Protein AF-A0A519CER4-F1 (afdb_monomer)

Sequence (78 aa):
MPLLCKECNGRRFPIAFPEERDALWLCEKCKNFTNIKDEFVRDWTEKEIEENRVKLENFSNGVTKEKTPEIKRRSGVN

Nearest PDB structures (foldseek):
  6gmh-assembly1_I  TM=7.688E-01  e=7.080E-01  Sus scrofa
  5oik-assembly1_I  TM=6.305E-01  e=4.529E-01  Bos taurus
  8a3y-assembly1_I  TM=6.221E-01  e=6.642E-01  Sus scrofa
  5iyb-assembly1_I  TM=3.768E-01  e=1.043E-01  Homo sapiens
  1twa-assembly1_I  TM=8.074E-01  e=2.705E+00  Saccharomyces cerevisiae

Foldseek 3Di:
DDQADPPPRAGWDWDDDPVDPFTWTADPVQQFTAGPVRHTDGGNDPVNVVVVVVVVVVVCVVPVPDDDPDDDDPDDDD

Secondary structure (DSSP, 8-state):
---B-TTT-PBEEEE--TT-SS-EEEETTTTEEE-TT--EEEE--HHHHHHHHHHHHHHHHHHTTS-----PPPPPP-

Structure (mmCIF, N/CA/C/O backbone):
data_AF-A0A519CER4-F1
#
_entry.id   AF-A0A519CER4-F1
#
loop_
_atom_site.group_PDB
_atom_site.id
_atom_site.type_symbol
_atom_site.label_atom_id
_atom_site.label_alt_id
_atom_site.label_comp_id
_atom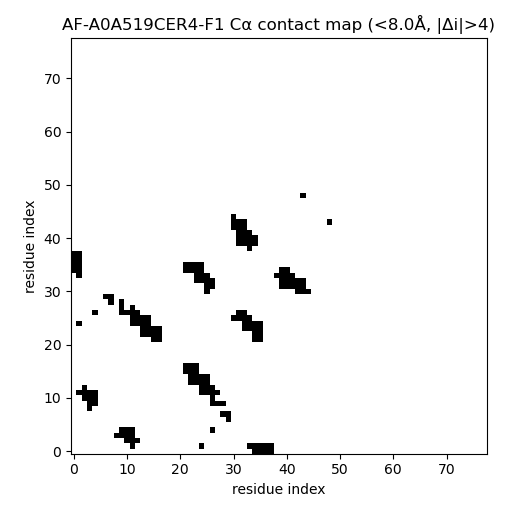_site.label_asym_id
_atom_site.label_entity_id
_atom_site.label_seq_id
_atom_site.pdbx_PDB_ins_code
_atom_site.Cartn_x
_atom_site.Cartn_y
_atom_site.Cartn_z
_atom_site.occupancy
_atom_site.B_iso_or_equiv
_atom_site.auth_seq_id
_atom_site.auth_comp_id
_atom_site.auth_asym_id
_atom_site.auth_atom_id
_atom_site.pdbx_PDB_model_num
ATOM 1 N N . MET A 1 1 ? -1.120 3.347 -14.388 1.00 77.81 1 MET A N 1
ATOM 2 C CA . MET A 1 1 ? -1.455 3.284 -12.953 1.00 77.81 1 MET A CA 1
ATOM 3 C C . MET A 1 1 ? -2.066 1.923 -12.645 1.00 77.81 1 MET A C 1
ATOM 5 O O . MET A 1 1 ? -3.190 1.678 -13.079 1.00 77.81 1 MET A O 1
ATOM 9 N N . PRO A 1 2 ? -1.327 1.007 -12.004 1.00 85.44 2 PRO A N 1
ATOM 10 C CA . PRO A 1 2 ? -1.778 -0.367 -11.816 1.00 85.44 2 PRO A CA 1
ATOM 11 C C . PRO A 1 2 ? -2.818 -0.472 -10.702 1.00 85.44 2 PRO A C 1
ATOM 13 O O . PRO A 1 2 ? -2.484 -0.490 -9.523 1.00 85.44 2 PRO A O 1
ATOM 16 N N . LEU A 1 3 ? -4.093 -0.548 -11.080 1.00 89.88 3 LEU A N 1
ATOM 17 C CA . LEU A 1 3 ? -5.206 -0.625 -10.128 1.00 89.88 3 LEU A CA 1
ATOM 18 C C . LEU A 1 3 ? -5.328 -1.989 -9.441 1.00 89.88 3 LEU A C 1
ATOM 20 O O . LEU A 1 3 ? -5.840 -2.055 -8.325 1.00 89.88 3 LEU A O 1
ATOM 24 N N . LEU A 1 4 ? -4.885 -3.061 -10.101 1.00 93.69 4 LEU A N 1
ATOM 25 C CA . LEU A 1 4 ? -5.052 -4.439 -9.645 1.00 93.69 4 LEU A CA 1
ATOM 26 C C . LEU A 1 4 ? -3.702 -5.147 -9.571 1.00 93.69 4 LEU A C 1
ATOM 28 O O . LEU A 1 4 ? -2.839 -4.938 -10.421 1.00 93.69 4 LEU A O 1
ATOM 32 N N . CYS A 1 5 ? -3.527 -5.982 -8.551 1.00 94.06 5 CYS A N 1
ATOM 33 C CA . CYS A 1 5 ? -2.362 -6.843 -8.406 1.00 94.06 5 CYS A CA 1
ATOM 34 C C . CYS A 1 5 ? -2.409 -8.005 -9.401 1.00 94.06 5 CYS A C 1
ATOM 36 O O . CYS A 1 5 ? -3.414 -8.709 -9.474 1.00 94.06 5 CYS A O 1
ATOM 38 N N . LYS A 1 6 ? -1.296 -8.258 -10.098 1.00 91.19 6 LYS A N 1
ATOM 39 C CA . LYS A 1 6 ? -1.160 -9.375 -11.050 1.00 91.19 6 LYS A CA 1
ATOM 40 C C . LYS A 1 6 ? -1.303 -10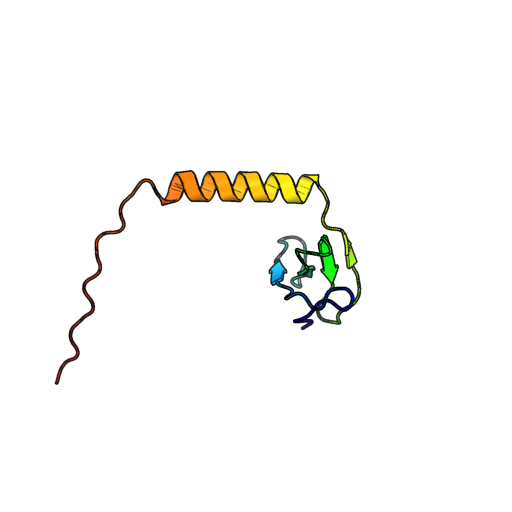.756 -10.399 1.00 91.19 6 LYS A C 1
ATOM 42 O O . LYS A 1 6 ? -1.755 -11.684 -11.054 1.00 91.19 6 LYS A O 1
ATOM 47 N N . GLU A 1 7 ? -0.931 -10.886 -9.128 1.00 91.25 7 GLU A N 1
ATOM 48 C CA . GLU A 1 7 ? -0.920 -12.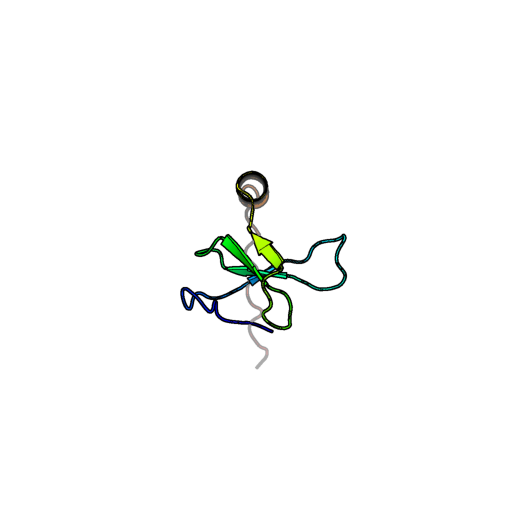176 -8.424 1.00 91.25 7 GLU A CA 1
ATOM 49 C C . GLU A 1 7 ? -2.268 -12.514 -7.783 1.00 91.25 7 GLU A C 1
ATOM 51 O O . GLU A 1 7 ? -2.751 -13.634 -7.898 1.00 91.25 7 GLU A O 1
ATOM 56 N N . CYS A 1 8 ? -2.890 -11.551 -7.096 1.00 94.75 8 CYS A N 1
ATOM 57 C CA . CYS A 1 8 ? -4.081 -11.808 -6.277 1.00 94.75 8 CYS A CA 1
ATOM 58 C C . CYS A 1 8 ? -5.339 -11.065 -6.741 1.00 94.75 8 CYS A C 1
ATOM 60 O O . CYS A 1 8 ? -6.371 -11.133 -6.069 1.00 94.75 8 CYS A O 1
ATOM 62 N N . ASN A 1 9 ? -5.246 -10.301 -7.837 1.00 94.06 9 ASN A N 1
ATOM 63 C CA . ASN A 1 9 ? -6.305 -9.436 -8.365 1.00 94.06 9 ASN A CA 1
ATOM 64 C C . ASN A 1 9 ? -6.884 -8.445 -7.329 1.00 94.06 9 ASN A C 1
ATOM 66 O O . ASN A 1 9 ? -8.000 -7.946 -7.462 1.00 94.06 9 ASN A O 1
ATOM 70 N N . 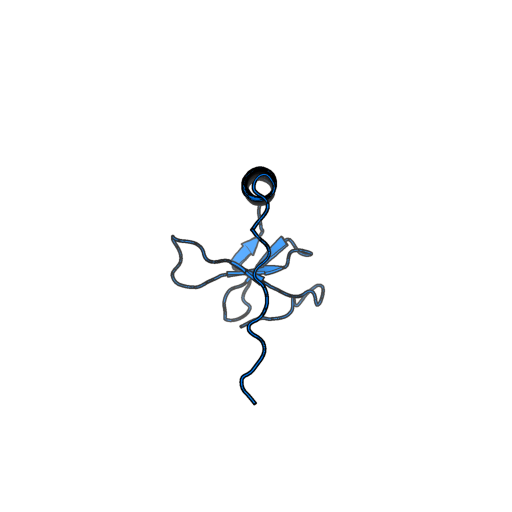GLY A 1 10 ? -6.138 -8.184 -6.251 1.00 92.62 10 GLY A N 1
ATOM 71 C CA . GLY A 1 10 ? -6.501 -7.230 -5.211 1.00 92.62 10 GLY A CA 1
ATOM 72 C C . GLY A 1 10 ? -6.281 -5.792 -5.669 1.00 92.62 10 GLY A C 1
ATOM 73 O O . GLY A 1 10 ? -5.412 -5.528 -6.499 1.00 92.62 10 GLY A O 1
ATOM 74 N N . ARG A 1 11 ? -7.048 -4.856 -5.106 1.00 94.31 11 ARG A N 1
ATOM 75 C CA . ARG A 1 11 ? -6.872 -3.425 -5.372 1.00 94.31 11 ARG A CA 1
ATOM 76 C C . ARG A 1 11 ? -5.518 -2.953 -4.844 1.00 94.31 11 ARG A C 1
ATOM 78 O O . ARG A 1 11 ? -5.152 -3.294 -3.721 1.00 94.31 11 ARG A O 1
ATOM 85 N N . ARG A 1 12 ? -4.810 -2.155 -5.643 1.00 94.44 12 ARG A N 1
ATOM 86 C CA . ARG A 1 12 ? -3.609 -1.445 -5.202 1.00 94.44 12 ARG A CA 1
ATOM 87 C C . ARG A 1 12 ? -3.925 -0.019 -4.768 1.00 94.44 12 ARG A C 1
ATOM 89 O O . ARG A 1 12 ? -4.803 0.632 -5.341 1.00 94.44 12 ARG A O 1
ATOM 96 N N . PHE A 1 13 ? -3.177 0.462 -3.784 1.00 93.31 13 PHE A N 1
ATOM 97 C CA . PHE A 1 13 ? -3.304 1.805 -3.230 1.00 93.31 13 PHE A CA 1
ATOM 98 C C . PHE A 1 13 ? -2.025 2.611 -3.475 1.00 93.31 13 PHE A C 1
ATOM 100 O O . PHE A 1 13 ? -0.935 2.084 -3.248 1.00 93.31 13 PHE A O 1
ATOM 107 N N . PRO A 1 14 ? -2.127 3.869 -3.937 1.00 93.19 14 PRO A N 1
ATOM 108 C CA . PRO A 1 14 ? -0.967 4.738 -4.056 1.00 93.19 14 PRO A CA 1
ATOM 109 C C . PRO A 1 14 ? -0.478 5.158 -2.671 1.00 93.19 14 PRO A C 1
ATOM 111 O O . PRO A 1 14 ? -1.245 5.707 -1.882 1.00 93.19 14 PRO A O 1
ATOM 114 N N . ILE A 1 15 ? 0.806 4.953 -2.412 1.00 91.81 15 ILE A N 1
ATOM 115 C CA . ILE A 1 15 ? 1.518 5.413 -1.226 1.00 91.81 15 ILE A CA 1
ATOM 116 C C . ILE A 1 15 ? 2.567 6.424 -1.683 1.00 91.81 15 ILE A C 1
ATOM 118 O O . ILE A 1 15 ? 3.427 6.117 -2.510 1.00 91.81 15 ILE A O 1
ATOM 122 N N . ALA A 1 16 ? 2.461 7.648 -1.170 1.00 90.75 16 ALA A N 1
ATOM 123 C CA . ALA A 1 16 ? 3.424 8.707 -1.432 1.00 90.75 16 ALA A CA 1
ATOM 124 C C . ALA A 1 16 ? 4.579 8.613 -0.431 1.00 90.75 16 ALA A C 1
ATOM 126 O O . ALA A 1 16 ? 4.351 8.592 0.781 1.00 90.75 16 ALA A O 1
ATOM 127 N N . PHE A 1 17 ? 5.805 8.596 -0.943 1.00 86.81 17 PHE A N 1
ATOM 128 C CA . PHE A 1 17 ? 7.019 8.649 -0.138 1.00 86.81 17 PHE A CA 1
ATOM 129 C C . PHE A 1 17 ? 7.660 10.030 -0.310 1.00 86.81 17 PHE A C 1
ATOM 131 O O . PHE A 1 17 ? 7.828 10.459 -1.446 1.00 86.81 17 PHE A O 1
ATOM 138 N N . PRO A 1 18 ? 8.027 10.745 0.770 1.00 85.94 18 PRO A N 1
ATOM 139 C CA . PRO A 1 18 ? 8.628 12.080 0.660 1.00 85.94 18 PRO A CA 1
ATOM 140 C C . PRO A 1 18 ? 9.948 12.111 -0.120 1.00 85.94 18 PRO A C 1
ATOM 142 O O . PRO A 1 18 ? 10.304 13.137 -0.693 1.00 85.94 18 PRO A O 1
ATOM 145 N N . GLU A 1 19 ? 10.673 10.994 -0.117 1.00 86.38 19 GLU A N 1
ATOM 146 C CA . GLU A 1 19 ? 11.963 10.830 -0.793 1.00 86.38 19 GLU A CA 1
ATOM 147 C C . GLU A 1 19 ? 11.811 10.461 -2.277 1.00 86.38 19 GLU A C 1
ATOM 149 O O . GLU A 1 19 ? 12.766 10.573 -3.045 1.00 86.38 19 GLU A O 1
ATOM 154 N N . GLU A 1 20 ? 10.613 10.046 -2.701 1.00 83.75 20 GLU A N 1
ATOM 155 C CA . GLU A 1 20 ? 10.339 9.614 -4.068 1.00 83.75 20 GLU A CA 1
ATOM 156 C C . GLU A 1 20 ? 9.469 10.639 -4.800 1.00 83.75 20 GLU A C 1
ATOM 158 O O . GLU A 1 20 ? 8.541 11.231 -4.251 1.00 83.75 20 GLU A O 1
ATOM 163 N N . ARG A 1 21 ? 9.760 10.853 -6.087 1.00 85.50 21 ARG A N 1
ATOM 164 C CA . ARG A 1 21 ? 8.974 11.775 -6.917 1.00 85.50 21 ARG A CA 1
ATOM 165 C C . ARG A 1 21 ? 7.588 11.217 -7.248 1.00 85.50 21 ARG A C 1
ATOM 167 O O . ARG A 1 21 ? 6.629 11.981 -7.329 1.00 85.50 21 ARG A O 1
ATOM 174 N N . ASP A 1 22 ? 7.509 9.909 -7.471 1.00 88.62 22 ASP A N 1
ATOM 175 C CA . ASP A 1 22 ? 6.292 9.2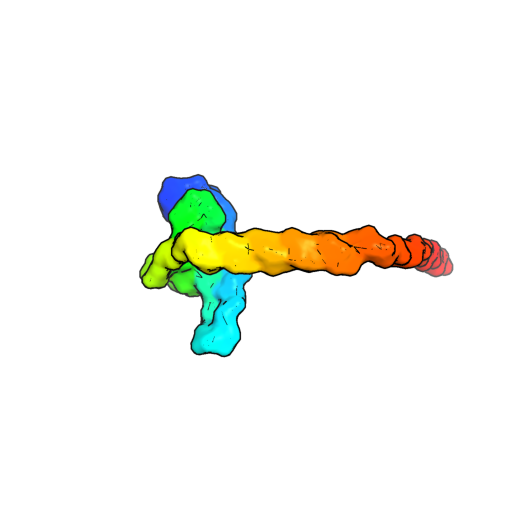13 -7.874 1.00 88.62 22 ASP A CA 1
ATOM 176 C C . ASP A 1 22 ? 5.777 8.335 -6.729 1.00 88.62 22 ASP A C 1
ATOM 178 O O . ASP A 1 22 ? 6.550 7.787 -5.951 1.00 88.62 22 ASP A O 1
ATOM 182 N N . ALA A 1 23 ? 4.456 8.175 -6.638 1.00 91.38 23 ALA A N 1
ATOM 183 C CA . ALA A 1 23 ? 3.854 7.262 -5.672 1.00 91.38 23 ALA A CA 1
ATOM 184 C C . ALA A 1 23 ? 4.045 5.797 -6.094 1.00 91.38 23 ALA A C 1
ATOM 186 O O . ALA A 1 23 ? 3.853 5.441 -7.266 1.00 91.38 23 ALA A O 1
ATOM 187 N N . LEU A 1 24 ? 4.315 4.932 -5.117 1.00 93.38 24 LEU A N 1
ATOM 188 C CA . LEU A 1 24 ? 4.316 3.485 -5.310 1.00 93.38 24 LEU A CA 1
ATOM 189 C C . LEU A 1 24 ? 2.928 2.904 -5.052 1.00 93.38 24 LEU A C 1
ATOM 191 O O . LEU A 1 24 ? 2.145 3.409 -4.257 1.00 93.38 24 LEU A O 1
ATOM 195 N N . TRP A 1 25 ? 2.625 1.805 -5.723 1.00 94.62 25 TRP A N 1
ATOM 196 C CA . TRP A 1 25 ? 1.337 1.130 -5.705 1.00 94.62 25 TRP A CA 1
ATOM 197 C C . TRP A 1 25 ? 1.432 -0.117 -4.844 1.00 94.62 25 TRP A C 1
ATOM 199 O O . TRP A 1 25 ? 1.991 -1.125 -5.270 1.00 94.62 25 TRP A O 1
ATOM 209 N N . LEU A 1 26 ? 0.880 -0.043 -3.640 1.00 95.06 26 LEU A N 1
ATOM 210 C CA . LEU A 1 26 ? 0.885 -1.125 -2.667 1.00 95.06 26 LEU A CA 1
ATOM 211 C C . LEU A 1 26 ? -0.270 -2.092 -2.910 1.00 95.06 26 LEU A C 1
ATOM 213 O O . LEU A 1 26 ? -1.426 -1.676 -2.954 1.00 95.06 26 LEU A O 1
ATOM 217 N N . CYS A 1 27 ? 0.020 -3.387 -2.973 1.00 95.31 27 CYS A N 1
ATOM 218 C CA . CYS A 1 27 ? -0.968 -4.434 -2.745 1.00 95.31 27 CYS A CA 1
ATOM 219 C C . CYS A 1 27 ? -0.904 -4.897 -1.286 1.00 95.31 27 CYS A C 1
ATOM 221 O O . CYS A 1 27 ? 0.073 -5.526 -0.892 1.00 95.31 27 CYS A O 1
ATOM 223 N N . GLU A 1 28 ? -1.951 -4.672 -0.492 1.00 91.81 28 GLU A N 1
ATOM 224 C CA . GLU A 1 28 ? -1.963 -5.081 0.925 1.00 91.81 28 GLU A CA 1
ATOM 225 C C . GLU A 1 28 ? -1.950 -6.606 1.113 1.00 91.81 28 GLU A C 1
ATOM 227 O O . GLU A 1 28 ? -1.382 -7.109 2.079 1.00 91.81 28 GLU A O 1
ATOM 232 N N . LYS A 1 29 ? -2.545 -7.358 0.176 1.00 92.50 29 LYS A N 1
ATOM 233 C CA . LYS A 1 29 ? -2.607 -8.827 0.249 1.00 92.50 29 LYS A CA 1
ATOM 234 C C . LYS A 1 29 ? -1.256 -9.481 -0.033 1.00 92.50 29 LYS A C 1
ATOM 236 O O . LYS A 1 29 ? -0.853 -10.376 0.698 1.00 92.50 29 LYS A O 1
ATOM 241 N N . CYS A 1 30 ? -0.583 -9.038 -1.097 1.00 93.69 30 CYS A N 1
ATOM 242 C CA . CYS A 1 30 ? 0.735 -9.554 -1.486 1.00 93.69 30 CYS A CA 1
ATOM 243 C C . CYS A 1 30 ? 1.882 -8.835 -0.773 1.00 93.69 30 CYS A C 1
ATOM 245 O O . CYS A 1 30 ? 3.014 -9.284 -0.865 1.00 93.69 30 CYS A O 1
ATOM 247 N N . LYS A 1 31 ? 1.597 -7.716 -0.093 1.00 94.12 31 LYS A N 1
ATOM 248 C CA . LYS A 1 31 ? 2.585 -6.858 0.567 1.00 94.12 31 LYS A CA 1
ATOM 249 C C . LYS A 1 31 ? 3.708 -6.435 -0.386 1.00 94.12 31 LYS A C 1
ATOM 251 O O . LYS A 1 31 ? 4.868 -6.435 -0.002 1.00 94.12 31 LYS A O 1
ATOM 256 N N . ASN A 1 32 ? 3.365 -6.066 -1.620 1.00 93.69 32 ASN A N 1
ATOM 257 C CA . ASN A 1 32 ? 4.334 -5.627 -2.626 1.00 93.69 32 ASN A CA 1
ATOM 258 C C . ASN A 1 32 ? 4.025 -4.232 -3.165 1.00 93.69 32 ASN A C 1
ATOM 260 O O . ASN A 1 32 ? 2.864 -3.823 -3.257 1.00 93.69 32 ASN A O 1
ATOM 264 N N . PHE A 1 33 ? 5.083 -3.517 -3.534 1.00 94.56 33 PHE A N 1
ATOM 265 C CA . PHE A 1 33 ? 5.025 -2.215 -4.177 1.00 94.56 33 PHE A CA 1
ATOM 266 C C . PHE A 1 33 ? 5.370 -2.332 -5.658 1.00 94.56 33 PHE A C 1
ATOM 268 O O . PHE A 1 33 ? 6.385 -2.920 -6.037 1.00 94.56 33 PHE A O 1
ATOM 275 N N . THR A 1 34 ? 4.550 -1.703 -6.496 1.00 94.62 34 THR A N 1
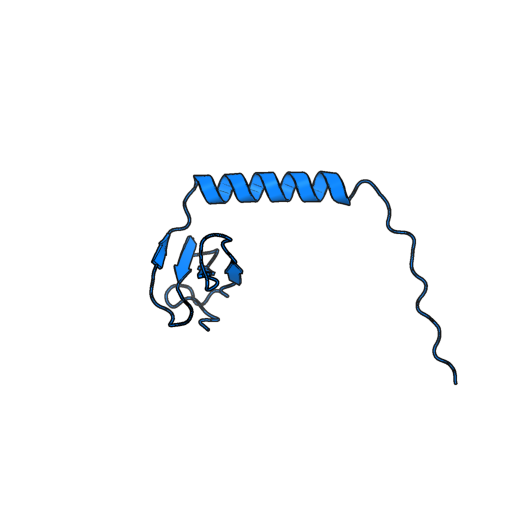ATOM 276 C CA . THR A 1 34 ? 4.835 -1.518 -7.921 1.00 94.62 34 THR A CA 1
ATOM 277 C C . THR A 1 34 ? 4.895 -0.045 -8.296 1.00 94.62 34 THR A C 1
ATOM 279 O O . THR A 1 34 ? 4.241 0.782 -7.672 1.00 94.62 34 THR A O 1
ATOM 282 N N . ASN A 1 35 ? 5.621 0.312 -9.347 1.00 93.25 35 ASN A N 1
ATOM 283 C CA . ASN A 1 35 ? 5.622 1.686 -9.855 1.00 93.25 35 ASN A CA 1
ATOM 284 C C . ASN A 1 35 ? 4.396 1.973 -10.755 1.00 93.25 35 ASN A C 1
ATOM 286 O O . ASN A 1 35 ? 3.527 1.123 -10.966 1.00 93.25 35 ASN A O 1
ATOM 290 N N . ILE A 1 36 ? 4.319 3.177 -11.334 1.00 91.69 36 ILE A N 1
ATOM 291 C CA . ILE A 1 36 ? 3.218 3.574 -12.235 1.00 91.69 36 ILE A CA 1
ATOM 292 C C . ILE A 1 36 ? 3.099 2.703 -13.503 1.00 91.69 36 ILE A C 1
ATOM 294 O O . ILE A 1 36 ? 2.006 2.622 -14.085 1.00 91.69 36 ILE A O 1
ATOM 298 N N . LYS A 1 37 ? 4.201 2.052 -13.902 1.00 91.88 37 LYS A N 1
ATOM 299 C CA . LYS A 1 37 ? 4.308 1.126 -15.037 1.00 91.88 37 LYS A CA 1
ATOM 300 C C . LYS A 1 37 ? 3.981 -0.325 -14.667 1.00 91.88 37 LYS A C 1
ATOM 302 O O . LYS A 1 37 ? 4.054 -1.185 -15.535 1.00 91.88 37 LYS A O 1
ATOM 307 N N . ASP A 1 38 ? 3.566 -0.585 -13.425 1.00 90.56 38 ASP A N 1
ATOM 308 C CA . ASP A 1 38 ? 3.264 -1.931 -12.921 1.00 90.56 38 ASP A CA 1
ATOM 309 C C . ASP A 1 38 ? 4.481 -2.872 -12.856 1.00 90.56 38 ASP A C 1
ATOM 311 O O . ASP A 1 38 ? 4.359 -4.092 -13.021 1.00 90.56 38 ASP A O 1
ATOM 315 N N . GLU A 1 39 ? 5.663 -2.293 -12.640 1.00 92.81 39 GLU A N 1
ATOM 316 C CA . GLU A 1 39 ? 6.907 -3.020 -12.393 1.00 92.81 39 GLU A CA 1
ATOM 317 C C . GLU A 1 39 ? 7.107 -3.169 -10.884 1.00 92.81 39 GLU A C 1
ATOM 319 O O . GLU A 1 39 ? 6.889 -2.217 -10.131 1.00 92.81 39 GLU A O 1
ATOM 324 N N . PHE A 1 40 ? 7.505 -4.365 -10.448 1.00 93.19 40 PHE A N 1
ATOM 325 C CA . PHE A 1 40 ? 7.839 -4.643 -9.053 1.00 93.19 40 PHE A CA 1
ATOM 326 C C . PHE A 1 40 ? 9.033 -3.795 -8.615 1.00 93.19 40 PHE A C 1
ATOM 328 O O . PHE A 1 40 ? 10.060 -3.775 -9.289 1.00 93.19 40 PHE A O 1
ATOM 335 N N . VAL A 1 41 ? 8.884 -3.106 -7.486 1.00 93.06 41 VAL A N 1
ATOM 336 C CA . VAL A 1 41 ? 9.939 -2.275 -6.897 1.00 93.06 41 VAL A CA 1
ATOM 337 C C . VAL A 1 41 ? 10.544 -2.983 -5.693 1.00 93.06 41 VAL A C 1
ATOM 339 O O . VAL A 1 41 ? 11.754 -3.189 -5.645 1.00 93.06 41 VAL A O 1
ATOM 342 N N . ARG A 1 42 ? 9.704 -3.349 -4.719 1.00 93.06 42 ARG A N 1
ATOM 343 C CA . ARG A 1 42 ? 10.114 -3.987 -3.462 1.00 93.06 42 ARG A CA 1
ATOM 344 C C . ARG A 1 42 ? 8.918 -4.559 -2.706 1.00 93.06 42 ARG A C 1
ATOM 346 O O . ARG A 1 42 ? 7.775 -4.175 -2.963 1.00 93.06 42 ARG A O 1
ATOM 353 N N . ASP A 1 43 ? 9.204 -5.376 -1.703 1.00 93.88 43 ASP A N 1
ATOM 354 C CA . ASP A 1 43 ? 8.213 -5.806 -0.721 1.00 93.88 43 ASP A CA 1
ATOM 355 C C . ASP A 1 43 ? 8.015 -4.766 0.388 1.00 93.88 43 ASP A C 1
ATOM 357 O O . ASP A 1 43 ? 8.867 -3.909 0.661 1.00 93.88 43 ASP A O 1
ATOM 361 N N . TRP A 1 44 ? 6.854 -4.846 1.027 1.00 92.88 44 TRP A N 1
ATOM 362 C CA . TRP A 1 44 ? 6.504 -4.077 2.205 1.00 92.88 44 TRP A CA 1
ATOM 363 C C . TRP A 1 44 ? 7.007 -4.814 3.440 1.00 92.88 44 TRP A C 1
ATOM 365 O O . TRP A 1 44 ? 6.553 -5.914 3.765 1.00 92.88 44 TRP A O 1
ATOM 375 N N . THR A 1 45 ? 7.990 -4.218 4.106 1.00 91.69 45 THR A N 1
ATOM 376 C CA . THR A 1 45 ? 8.679 -4.879 5.212 1.00 91.69 45 THR A CA 1
ATOM 377 C C . THR A 1 45 ? 7.802 -4.930 6.461 1.00 91.69 45 THR A C 1
ATOM 379 O O . THR A 1 45 ? 6.991 -4.041 6.712 1.00 91.69 45 THR A O 1
ATOM 382 N N . GLU A 1 46 ? 7.990 -5.955 7.295 1.00 90.44 46 GLU A N 1
ATOM 383 C CA . GLU A 1 46 ? 7.226 -6.109 8.544 1.00 90.44 46 GLU A CA 1
ATOM 384 C C . GLU A 1 46 ? 7.385 -4.910 9.485 1.00 90.44 46 GLU A C 1
ATOM 386 O O . GLU A 1 46 ? 6.426 -4.508 10.139 1.00 90.44 46 GLU A O 1
ATOM 391 N N . LYS A 1 47 ? 8.572 -4.290 9.498 1.00 90.19 47 LYS A N 1
ATOM 392 C CA . LYS A 1 47 ? 8.835 -3.073 10.275 1.00 90.19 47 LYS A CA 1
ATOM 393 C C . LYS A 1 47 ? 7.973 -1.903 9.802 1.00 90.19 47 LYS A C 1
ATOM 395 O O . LYS A 1 47 ? 7.323 -1.269 10.622 1.00 90.19 47 LYS A O 1
ATOM 400 N N . GLU A 1 48 ? 7.911 -1.655 8.493 1.00 88.06 48 GLU A N 1
ATOM 401 C CA . GLU A 1 48 ? 7.070 -0.590 7.927 1.00 88.06 48 GLU A CA 1
ATOM 402 C C . GLU A 1 48 ? 5.574 -0.852 8.160 1.00 88.06 48 GLU A C 1
ATOM 404 O O . GLU A 1 48 ? 4.802 0.089 8.355 1.00 88.06 48 GLU A O 1
ATOM 409 N N . ILE A 1 49 ? 5.153 -2.121 8.131 1.00 89.31 49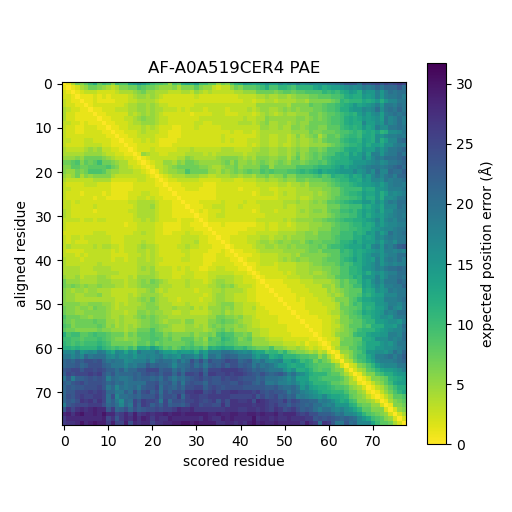 ILE A N 1
ATOM 410 C CA . ILE A 1 49 ? 3.774 -2.519 8.440 1.00 89.31 49 ILE A CA 1
ATOM 411 C C . ILE A 1 49 ? 3.443 -2.170 9.892 1.00 89.31 49 ILE A C 1
ATOM 413 O O . ILE A 1 49 ? 2.413 -1.545 10.149 1.00 89.31 49 ILE A O 1
ATOM 417 N N . GLU A 1 50 ? 4.320 -2.531 10.829 1.00 91.75 50 GLU A N 1
ATOM 418 C CA . GLU A 1 50 ? 4.111 -2.263 12.252 1.00 91.75 50 GLU A CA 1
ATOM 419 C C . GLU A 1 50 ? 4.146 -0.760 12.557 1.00 91.75 50 GLU A C 1
ATOM 421 O O . GLU A 1 50 ? 3.270 -0.241 13.245 1.00 91.75 50 GLU A O 1
ATOM 426 N N . GLU A 1 51 ? 5.084 -0.017 11.968 1.00 90.00 51 GLU A N 1
ATOM 427 C CA . GLU A 1 51 ? 5.125 1.442 12.092 1.00 90.00 51 GLU A CA 1
ATOM 428 C C . GLU A 1 51 ? 3.835 2.102 11.590 1.00 90.00 51 GLU A C 1
ATOM 430 O O . GLU A 1 51 ? 3.308 3.016 12.231 1.00 90.00 51 GLU A O 1
ATOM 435 N N . ASN A 1 52 ? 3.298 1.643 10.456 1.00 87.00 52 ASN A N 1
ATOM 436 C CA . ASN A 1 52 ? 2.030 2.148 9.933 1.00 87.00 52 ASN A CA 1
ATOM 437 C C . ASN A 1 52 ? 0.840 1.761 10.814 1.00 87.00 52 ASN A C 1
ATOM 439 O O . ASN A 1 52 ? -0.065 2.578 10.998 1.00 87.00 52 ASN A O 1
ATOM 443 N N . ARG A 1 53 ? 0.854 0.568 11.413 1.00 89.94 53 ARG A N 1
ATOM 444 C CA . ARG A 1 53 ? -0.163 0.151 12.381 1.00 89.94 53 ARG A CA 1
ATOM 445 C C . ARG A 1 53 ? -0.166 1.054 13.614 1.00 89.94 53 ARG A C 1
ATOM 447 O O . ARG A 1 53 ? -1.219 1.573 13.976 1.00 89.94 53 ARG A O 1
ATOM 454 N N . VAL A 1 54 ? 0.998 1.318 14.205 1.00 91.75 54 VAL A N 1
ATOM 455 C CA . VAL A 1 54 ? 1.128 2.217 15.365 1.00 91.75 54 VAL A CA 1
ATOM 456 C C . VAL A 1 54 ? 0.666 3.635 15.017 1.00 91.75 54 VAL A C 1
ATOM 458 O O . VAL A 1 54 ? -0.051 4.267 15.794 1.00 91.75 54 VAL A O 1
ATOM 461 N N . LYS A 1 55 ? 1.012 4.146 13.826 1.00 86.56 55 LYS A N 1
ATOM 462 C CA . LYS A 1 55 ? 0.514 5.447 13.340 1.00 86.56 55 LYS A CA 1
ATOM 463 C C . LYS A 1 55 ? -1.014 5.473 13.238 1.00 86.56 55 LYS A C 1
ATOM 465 O O . LYS A 1 55 ? -1.624 6.461 13.645 1.00 86.56 55 LYS A O 1
ATOM 470 N N . LEU A 1 56 ? -1.629 4.402 12.732 1.00 87.06 56 LEU A N 1
ATOM 471 C CA . LEU A 1 56 ? -3.084 4.286 12.618 1.00 87.06 56 LEU A CA 1
ATOM 472 C C . LEU A 1 56 ? -3.766 4.245 13.993 1.00 87.06 56 LEU A C 1
ATOM 474 O O . LEU A 1 56 ? -4.755 4.947 14.207 1.00 87.06 56 LEU A O 1
ATOM 478 N N . GLU A 1 57 ? -3.224 3.471 14.933 1.00 88.56 57 GLU A N 1
ATOM 479 C CA . GLU A 1 57 ? -3.723 3.396 16.311 1.00 88.56 57 GLU A CA 1
ATOM 480 C C . GLU A 1 57 ? -3.635 4.765 17.005 1.00 88.56 57 GLU A C 1
ATOM 482 O O . GLU A 1 57 ? -4.612 5.231 17.599 1.00 88.56 57 GLU A O 1
ATOM 487 N N . ASN A 1 58 ? -2.509 5.468 16.853 1.00 87.50 58 ASN A N 1
ATOM 488 C CA . ASN A 1 58 ? -2.328 6.824 17.375 1.00 87.50 58 ASN A CA 1
ATOM 489 C C . ASN A 1 58 ? -3.319 7.823 16.764 1.00 87.50 58 ASN A C 1
ATOM 491 O O . ASN A 1 58 ? -3.912 8.621 17.492 1.00 87.50 58 ASN A O 1
ATOM 495 N N . PHE A 1 59 ? -3.536 7.765 15.447 1.00 84.00 59 PHE A N 1
ATOM 496 C CA . PHE A 1 59 ? -4.515 8.612 14.767 1.00 84.00 59 PHE A CA 1
ATOM 497 C C . PHE A 1 59 ? -5.936 8.355 15.283 1.00 84.00 59 PHE A C 1
ATOM 499 O O . PHE A 1 59 ? -6.636 9.295 15.657 1.00 84.00 59 PHE A O 1
ATOM 506 N N . SER A 1 60 ? -6.344 7.087 15.378 1.00 82.62 60 SER A N 1
ATOM 507 C CA . SER A 1 60 ? -7.663 6.706 15.891 1.00 82.62 60 SER A CA 1
ATOM 508 C C . SER A 1 60 ? -7.879 7.204 17.324 1.00 82.62 60 SER A C 1
ATOM 510 O O . SER A 1 60 ? -8.909 7.806 17.628 1.00 82.62 60 SER A O 1
ATOM 512 N N . ASN A 1 61 ? -6.883 7.029 18.195 1.00 82.19 61 ASN A N 1
ATOM 513 C CA . ASN A 1 61 ? -6.946 7.462 19.593 1.00 82.19 61 ASN A CA 1
ATOM 514 C C . ASN A 1 61 ? -6.896 8.991 19.765 1.00 82.19 61 ASN A C 1
ATOM 516 O O . ASN A 1 61 ? -7.370 9.508 20.778 1.00 82.19 61 ASN A O 1
ATOM 520 N N . GLY A 1 62 ? -6.304 9.713 18.812 1.00 74.38 62 GLY A N 1
ATOM 521 C CA . GLY A 1 62 ? -6.229 11.174 18.810 1.00 74.38 62 GLY A CA 1
ATOM 522 C C . GLY A 1 62 ? -7.501 11.844 18.286 1.00 74.38 62 GLY A C 1
ATOM 523 O O . GLY A 1 62 ? -7.985 12.791 18.897 1.00 74.38 62 GLY A O 1
ATOM 524 N N . VAL A 1 63 ? -8.070 11.334 17.190 1.00 63.94 63 VAL A N 1
ATOM 525 C CA . VAL A 1 63 ? -9.206 11.961 16.488 1.00 63.94 63 VAL A CA 1
ATOM 526 C C . VAL A 1 63 ? -10.554 11.663 17.147 1.00 63.94 63 VAL A C 1
ATOM 528 O O . VAL A 1 63 ? -11.446 12.505 17.134 1.00 63.94 63 VAL A O 1
ATOM 531 N N . THR A 1 64 ? -10.730 10.491 17.759 1.00 59.03 64 THR A N 1
ATOM 532 C CA . THR A 1 64 ? -12.041 10.069 18.298 1.00 59.03 64 THR A CA 1
ATOM 533 C C . THR A 1 64 ? -12.413 10.690 19.650 1.00 59.03 64 THR A C 1
ATOM 535 O O .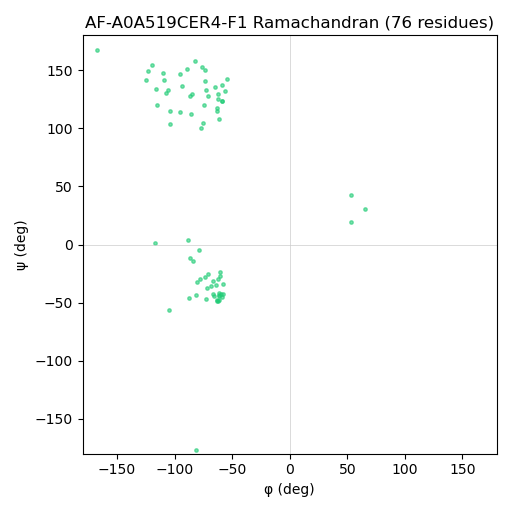 THR A 1 64 ? -13.526 10.477 20.131 1.00 59.03 64 THR A O 1
ATOM 538 N N . LYS A 1 65 ? -11.519 11.471 20.275 1.0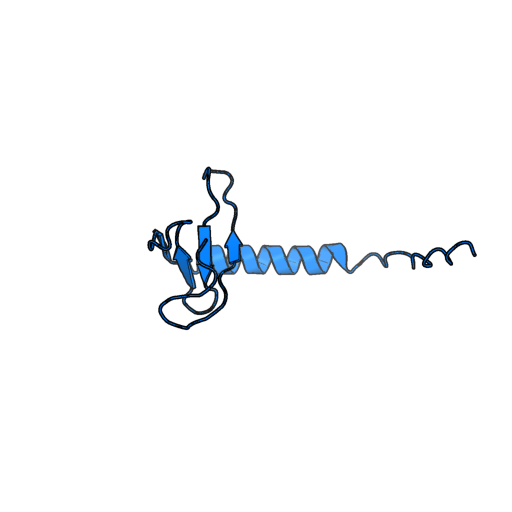0 59.75 65 LYS A N 1
ATOM 539 C CA . LYS A 1 65 ? -11.768 12.093 21.589 1.00 59.75 65 LYS A CA 1
ATOM 540 C C . LYS A 1 65 ? -12.658 13.332 21.518 1.00 59.75 65 LYS A C 1
ATOM 542 O O . LYS A 1 65 ? -13.391 13.602 22.467 1.00 59.75 65 LYS A O 1
ATOM 547 N N . GLU A 1 66 ? -12.632 14.062 20.407 1.00 64.88 66 GLU A N 1
ATOM 548 C CA . GLU A 1 66 ? -13.446 15.262 20.225 1.00 64.88 66 GLU A CA 1
ATOM 549 C C . GLU A 1 66 ? -14.627 14.952 19.304 1.00 64.88 66 GLU A C 1
ATOM 551 O O . GLU A 1 66 ? -14.463 14.644 18.123 1.00 64.88 66 GLU A O 1
ATOM 556 N N . LYS A 1 67 ? -15.852 15.023 19.840 1.00 64.69 67 LYS A N 1
ATOM 557 C CA . LYS A 1 67 ? -17.058 14.925 19.011 1.00 64.69 67 LYS A CA 1
ATOM 558 C C . LYS A 1 67 ? -17.079 16.109 18.053 1.00 64.69 67 LYS A C 1
ATOM 560 O O . LYS A 1 67 ? -17.230 17.250 18.488 1.00 64.69 67 LYS A O 1
ATOM 565 N N . THR A 1 68 ? -16.972 15.837 16.754 1.00 66.94 68 THR A N 1
ATOM 566 C CA . THR A 1 68 ? -17.211 16.855 15.732 1.00 66.94 68 THR A CA 1
ATOM 567 C C . THR A 1 68 ? -18.642 17.375 15.907 1.00 66.94 68 THR A C 1
ATOM 569 O O . THR A 1 68 ? -19.572 16.563 15.916 1.00 66.94 68 THR A O 1
ATOM 572 N N . PRO A 1 69 ? -18.854 18.688 16.090 1.00 73.88 69 PRO A N 1
ATOM 573 C CA . PRO A 1 69 ? -20.199 19.234 16.206 1.00 73.88 69 PRO A CA 1
ATOM 574 C C . PRO A 1 69 ? -21.003 18.911 14.942 1.00 73.88 69 PRO A C 1
ATOM 576 O O . PRO A 1 69 ? -20.491 19.004 13.825 1.00 73.88 69 PRO A O 1
ATOM 579 N N . GLU A 1 70 ? -22.262 18.511 15.118 1.00 75.81 70 GLU A N 1
ATOM 580 C CA . GLU A 1 70 ? -23.146 18.142 14.013 1.00 75.81 70 GLU A CA 1
ATOM 581 C C . GLU A 1 70 ? -23.354 19.335 13.069 1.00 75.81 70 GLU A C 1
ATOM 583 O O . GLU A 1 70 ? -24.054 20.301 13.382 1.00 75.81 70 GLU A O 1
ATOM 588 N N . ILE A 1 71 ? -22.751 19.272 11.879 1.00 75.69 71 ILE A N 1
ATOM 589 C CA . ILE A 1 71 ? -22.983 20.259 10.825 1.00 75.69 71 ILE A CA 1
ATOM 590 C C . ILE A 1 71 ? -24.353 19.962 10.209 1.00 75.69 71 ILE A C 1
ATOM 592 O O . ILE A 1 71 ? -24.514 19.025 9.424 1.00 75.69 71 ILE A O 1
ATOM 596 N N . LYS A 1 72 ? -25.361 20.776 10.545 1.00 76.75 72 LYS A N 1
ATOM 597 C CA . LYS A 1 72 ? -26.662 20.732 9.866 1.00 76.75 72 LYS A CA 1
ATOM 598 C C . LYS A 1 72 ? -26.465 21.083 8.389 1.00 76.75 72 LYS A C 1
ATOM 600 O O . LYS A 1 72 ? -25.915 22.136 8.061 1.00 76.75 72 LYS A O 1
ATOM 605 N N . ARG A 1 73 ? -26.920 20.203 7.489 1.00 73.56 73 ARG A N 1
ATOM 606 C CA . ARG A 1 73 ? -26.966 20.488 6.047 1.00 73.56 73 ARG A CA 1
ATOM 607 C C . ARG A 1 73 ? -27.776 21.766 5.830 1.00 73.56 73 ARG A C 1
ATOM 609 O O . ARG A 1 73 ? -28.870 21.893 6.373 1.00 73.56 73 ARG A O 1
ATOM 616 N N . ARG A 1 74 ? -27.253 22.703 5.035 1.00 73.62 74 ARG A N 1
ATOM 617 C CA . ARG A 1 74 ? -28.032 23.870 4.603 1.00 73.62 74 ARG A CA 1
ATOM 618 C C . ARG A 1 74 ? -29.200 23.350 3.765 1.00 73.62 74 ARG A C 1
ATOM 620 O O . ARG A 1 74 ? -28.973 22.698 2.749 1.00 73.62 74 ARG A O 1
ATOM 627 N N . SER A 1 75 ? -30.425 23.582 4.222 1.00 71.44 75 SER A N 1
ATOM 628 C CA . SER A 1 75 ? -31.631 23.372 3.424 1.00 71.44 75 SER A CA 1
ATOM 629 C C . SER A 1 75 ? -31.526 24.250 2.178 1.00 71.44 75 SER A C 1
ATOM 631 O O . SER A 1 75 ? -31.270 25.449 2.297 1.00 71.44 75 SER A O 1
ATOM 633 N N . GLY A 1 76 ? -31.620 23.631 0.999 1.00 70.81 76 GLY A N 1
ATOM 634 C CA . GLY A 1 76 ? -31.545 24.330 -0.281 1.00 70.81 76 GLY A CA 1
ATOM 635 C C . GLY A 1 76 ? -32.566 25.464 -0.349 1.00 70.81 76 GLY A C 1
ATOM 636 O O . GLY A 1 76 ? -33.666 25.344 0.186 1.00 70.81 76 GLY A O 1
ATOM 637 N N . VAL A 1 77 ? -32.166 26.574 -0.964 1.00 66.31 77 VAL A N 1
ATOM 638 C CA . VAL A 1 77 ? -33.056 27.701 -1.255 1.00 66.31 77 VAL A CA 1
ATOM 639 C C . VAL A 1 77 ? -33.941 27.270 -2.427 1.00 66.31 77 VAL A C 1
ATOM 641 O O . VAL A 1 77 ? -33.397 26.889 -3.464 1.00 66.31 77 VAL A O 1
ATOM 644 N N . ASN A 1 78 ? -35.262 27.252 -2.222 1.00 51.94 78 ASN A N 1
ATOM 645 C CA . ASN A 1 78 ? -36.251 27.084 -3.296 1.00 51.94 78 ASN A CA 1
ATOM 646 C C . ASN A 1 78 ? -36.239 28.284 -4.242 1.00 51.94 78 ASN A C 1
ATOM 648 O O . ASN A 1 78 ? -36.086 29.418 -3.730 1.00 51.94 78 ASN A O 1
#

Mean predicted aligned error: 8.88 Å

Solvent-accessible surface area (backbone atoms only — not comparable to full-atom values): 4852 Å² total; per-residue (Å²): 106,50,55,55,35,92,87,77,67,40,66,35,44,79,45,79,45,96,91,45,96,62,51,35,27,34,24,79,90,80,34,32,29,19,39,58,85,60,45,82,73,48,72,61,50,72,66,60,53,50,54,50,49,53,51,50,52,52,48,53,68,60,58,71,73,58,81,76,76,85,76,75,78,78,78,78,84,130

pLDDT: mean 85.8, std 10.26, range [51.94, 95.31]

Radius of gyration: 18.17 Å; Cα contacts (8 Å, |Δi|>4): 88; chains: 1; bounding box: 48×40×37 Å